Protein AF-A0A7S3HFR2-F1 (afdb_monomer)

Sequence (109 aa):
VRSSASTGNWSAWSNWLPYPVLLCGILVAVSNIPFMTKGLQEYDALFMVTLFEGCHIVVACVSGAWVLGEMGSMAPGRVVLYWLCILLIVAGLLVIQTAPSARKNSDRP

Solvent-accessible surface area (backbone atoms only — not comparable to full-atom values): 6641 Å² total; per-residue (Å²): 142,78,67,56,90,80,62,78,58,62,63,72,73,74,42,73,68,56,55,62,53,52,51,50,50,52,54,48,61,66,49,46,58,61,50,50,58,53,37,55,73,78,40,59,60,73,58,48,53,52,52,53,51,50,51,50,51,51,50,51,50,56,44,46,52,63,75,67,46,59,70,81,82,51,61,69,70,58,56,52,52,51,52,48,52,52,51,50,54,51,48,53,51,52,50,61,70,67,49,73,76,92,70,89,74,81,87,78,133

InterPro domains:
  IPR037185 Multidrug transporter EmrE superfamily [SSF103481] (13-101)

Mean predicted aligned error: 11.61 Å

Foldseek 3Di:
DPDCVVPVDPVVVVDPLVPVVVVVVVVCVVVVVVQLVVCVVPDPNVLSVLLVVLVVVLCVLVCCCPSVVVVVPDDVVVVVVSVVVSVVSVVVNVVSVPPPPPPPPPPDD

Secondary structure (DSSP, 8-state):
--SSTTT--GGGGGSSTHHHHHHHHHHHHHHHHHHHHHHHHHS-HHHHHHHHHHHHHHHHHHHHHHHS-GGGSS-HHHHHHHHHHHHHHHHHHHHHHHS----S-----

Organism: NCBI:txid89044

pLDDT: mean 73.61, std 12.21, range [46.03, 90.06]

Structure (mmCIF, N/CA/C/O ba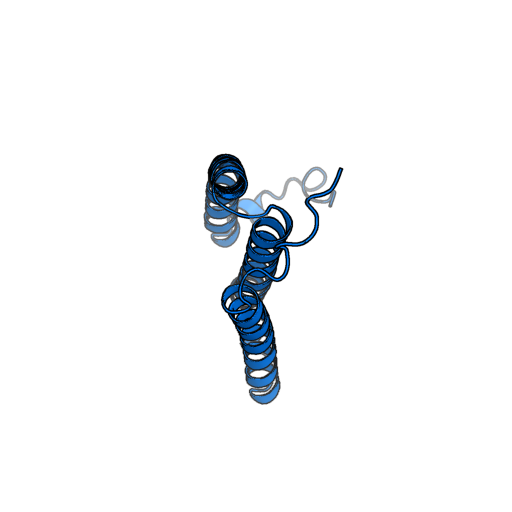ckbone):
data_AF-A0A7S3HFR2-F1
#
_entry.id   AF-A0A7S3HFR2-F1
#
loop_
_atom_site.group_PDB
_atom_site.id
_atom_site.type_symbol
_atom_site.label_atom_id
_atom_site.label_alt_id
_atom_site.label_comp_id
_atom_site.label_asym_id
_atom_site.label_entity_id
_atom_site.label_seq_id
_atom_site.pdbx_PDB_ins_code
_atom_site.Cartn_x
_atom_site.Cartn_y
_atom_site.Cartn_z
_atom_site.occupancy
_atom_site.B_iso_or_equiv
_atom_site.auth_seq_id
_atom_site.auth_comp_id
_atom_site.auth_asym_id
_atom_site.auth_atom_id
_atom_site.pdbx_PDB_model_num
ATOM 1 N N . VAL A 1 1 ? 21.102 4.640 -6.450 1.00 47.88 1 VAL A N 1
ATOM 2 C CA . VAL A 1 1 ? 20.246 5.850 -6.303 1.00 47.88 1 VAL A CA 1
ATOM 3 C C . VAL A 1 1 ? 20.987 7.196 -6.470 1.00 47.88 1 VAL A C 1
ATOM 5 O O . VAL A 1 1 ? 20.485 8.214 -6.021 1.00 47.88 1 VAL A O 1
ATOM 8 N N . ARG A 1 2 ? 22.146 7.262 -7.155 1.00 46.03 2 ARG A N 1
ATOM 9 C CA . ARG A 1 2 ? 22.914 8.515 -7.376 1.00 46.03 2 ARG A CA 1
ATOM 10 C C . ARG A 1 2 ? 23.451 8.677 -8.817 1.00 46.03 2 ARG A C 1
ATOM 12 O O . ARG A 1 2 ? 24.577 9.116 -8.995 1.00 46.03 2 ARG A O 1
ATOM 19 N N . SER A 1 3 ? 22.676 8.335 -9.852 1.00 51.97 3 SER A N 1
ATOM 20 C CA . SER A 1 3 ? 23.152 8.450 -11.256 1.00 51.97 3 SER A CA 1
ATOM 21 C C . SER A 1 3 ? 22.592 9.629 -12.062 1.00 51.97 3 SER A C 1
ATOM 23 O O . SER A 1 3 ? 23.122 9.917 -13.131 1.00 51.97 3 SER A O 1
ATOM 25 N N . SER A 1 4 ? 21.579 10.358 -11.579 1.00 49.97 4 SER A N 1
ATOM 26 C CA . SER A 1 4 ? 20.999 11.478 -12.350 1.00 49.97 4 SER A CA 1
ATOM 27 C C . SER A 1 4 ? 21.763 12.796 -12.180 1.00 49.97 4 SER A C 1
ATOM 29 O O . SER A 1 4 ? 21.886 13.552 -13.137 1.00 49.97 4 SER A O 1
ATOM 31 N N . ALA A 1 5 ? 22.345 13.047 -10.999 1.00 55.19 5 ALA A N 1
ATOM 32 C CA . ALA A 1 5 ? 23.070 14.293 -10.717 1.00 55.19 5 ALA A CA 1
ATOM 33 C C . ALA A 1 5 ? 24.434 14.386 -11.429 1.00 55.19 5 ALA A C 1
ATOM 35 O O . ALA A 1 5 ? 24.908 15.482 -11.695 1.00 55.19 5 ALA A O 1
ATOM 36 N N . SER A 1 6 ? 25.049 13.247 -11.769 1.00 52.84 6 SER A N 1
ATOM 37 C CA . SER A 1 6 ? 26.361 13.204 -12.432 1.00 52.84 6 SER A CA 1
ATOM 38 C C . SER A 1 6 ? 26.286 13.242 -13.964 1.00 52.84 6 SER A C 1
ATOM 40 O O . SER A 1 6 ? 27.304 13.504 -14.596 1.00 52.84 6 SER A O 1
ATOM 42 N N . THR A 1 7 ? 25.127 12.950 -14.566 1.00 55.78 7 THR A N 1
ATOM 43 C CA . THR A 1 7 ? 25.036 12.636 -16.010 1.00 55.78 7 THR A CA 1
ATOM 44 C C . THR A 1 7 ? 24.187 13.639 -16.802 1.00 55.78 7 THR A C 1
ATOM 46 O O . THR A 1 7 ? 24.089 13.521 -18.016 1.00 55.78 7 THR A O 1
ATOM 49 N N . GLY A 1 8 ? 23.533 14.613 -16.150 1.00 56.94 8 GLY A N 1
ATOM 50 C CA . GLY A 1 8 ? 22.719 15.640 -16.829 1.00 56.94 8 GLY A CA 1
ATOM 51 C C . GLY A 1 8 ? 21.507 15.105 -17.613 1.00 56.94 8 GLY A C 1
ATOM 52 O O . GLY A 1 8 ? 20.865 15.848 -18.349 1.00 56.94 8 GLY A O 1
ATOM 53 N N . ASN A 1 9 ? 21.180 13.818 -17.465 1.00 58.91 9 ASN A N 1
ATOM 54 C CA . ASN A 1 9 ? 20.127 13.150 -18.221 1.00 58.91 9 ASN A CA 1
ATOM 55 C C . ASN A 1 9 ? 18.767 13.312 -17.525 1.00 58.91 9 ASN A C 1
ATOM 57 O O . ASN A 1 9 ? 18.379 12.510 -16.676 1.00 58.91 9 ASN A O 1
ATOM 61 N N . TRP A 1 10 ? 18.014 14.334 -17.936 1.00 62.75 10 TRP A N 1
ATOM 62 C CA . TRP A 1 10 ? 16.615 14.563 -17.539 1.00 62.75 10 TRP A CA 1
ATOM 63 C C . TRP A 1 10 ? 15.612 13.644 -18.259 1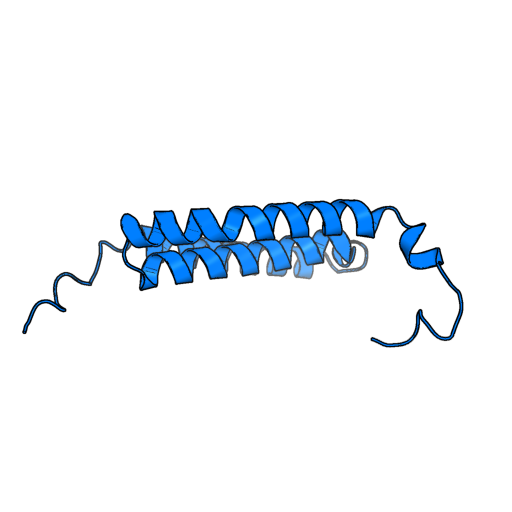.00 62.75 10 TRP A C 1
ATOM 65 O O . TRP A 1 10 ? 14.407 13.755 -18.050 1.00 62.75 10 TRP A O 1
ATOM 75 N N . SER A 1 11 ? 16.095 12.697 -19.071 1.00 62.88 11 SER A N 1
ATOM 76 C CA . SER A 1 11 ? 15.279 11.751 -19.849 1.00 62.88 11 SER A CA 1
ATOM 77 C C . SER A 1 11 ? 14.256 10.976 -18.998 1.00 62.88 11 SER A C 1
ATOM 79 O O . SER A 1 11 ? 13.142 10.721 -19.446 1.00 62.88 11 SER A O 1
ATOM 81 N N . ALA A 1 12 ? 14.558 10.696 -17.723 1.00 64.38 12 ALA A N 1
ATOM 82 C CA . ALA A 1 12 ? 13.616 10.048 -16.803 1.00 64.38 12 ALA A CA 1
ATOM 83 C C . ALA A 1 12 ? 12.314 10.849 -16.597 1.00 64.38 12 ALA A C 1
ATOM 85 O O . ALA A 1 12 ? 11.253 10.244 -16.494 1.00 64.38 12 ALA A O 1
ATOM 86 N N . TRP A 1 13 ? 12.378 12.185 -16.608 1.00 67.56 13 TRP A N 1
ATOM 87 C CA . TRP A 1 13 ? 11.206 13.064 -16.508 1.00 67.56 13 TRP A CA 1
ATOM 88 C C . TRP A 1 13 ? 10.460 13.217 -17.836 1.00 67.56 13 TRP A C 1
ATOM 90 O O . TRP A 1 13 ? 9.307 13.617 -17.835 1.00 67.56 13 TRP A O 1
ATOM 100 N N . SER A 1 14 ? 11.082 12.867 -18.964 1.00 70.38 14 SER A N 1
ATOM 101 C CA . SER A 1 14 ? 10.415 12.878 -20.273 1.00 70.38 14 SER A CA 1
ATOM 102 C C . SER A 1 14 ? 9.527 11.650 -20.505 1.00 70.38 14 SER A C 1
ATOM 104 O O . SER A 1 14 ? 8.826 11.583 -21.513 1.00 70.38 14 SER A O 1
ATOM 106 N N . ASN A 1 15 ? 9.565 10.665 -19.605 1.00 72.19 15 ASN A N 1
ATOM 107 C CA . ASN A 1 15 ? 8.696 9.498 -19.659 1.00 72.19 15 ASN A CA 1
ATOM 108 C C . ASN A 1 15 ? 7.345 9.823 -19.009 1.00 72.19 15 ASN A C 1
ATOM 110 O O . ASN A 1 15 ? 7.283 10.538 -18.014 1.00 72.19 15 ASN A O 1
ATOM 114 N N . TRP A 1 16 ? 6.257 9.264 -19.539 1.00 78.62 16 TRP A N 1
ATOM 115 C CA . TRP A 1 16 ? 4.907 9.479 -19.002 1.00 78.62 16 TRP A CA 1
ATOM 116 C C . TRP A 1 16 ? 4.691 8.820 -17.628 1.00 78.62 16 TRP A C 1
ATOM 118 O O . TRP A 1 16 ? 3.995 9.375 -16.787 1.00 78.62 16 TRP A O 1
ATOM 128 N N . LEU A 1 17 ? 5.312 7.663 -17.375 1.00 77.50 17 LEU A N 1
ATOM 129 C CA . LEU A 1 17 ? 5.155 6.852 -16.156 1.00 77.50 17 LEU A CA 1
ATOM 130 C C . LEU A 1 17 ? 5.382 7.555 -14.796 1.00 77.50 17 LEU A C 1
ATOM 132 O O . LEU A 1 17 ? 4.602 7.292 -13.880 1.00 77.50 17 LEU A O 1
ATOM 136 N N . PRO A 1 18 ? 6.402 8.412 -14.593 1.00 80.56 18 PRO A N 1
ATOM 137 C CA . PRO A 1 18 ? 6.624 9.069 -13.303 1.00 80.56 18 PRO A CA 1
ATOM 138 C C . PRO A 1 18 ? 5.497 10.016 -12.882 1.00 80.56 18 PRO A C 1
ATOM 140 O O . PRO A 1 18 ? 5.244 10.135 -11.688 1.00 80.56 18 PRO A O 1
ATOM 143 N N . TYR A 1 19 ? 4.796 10.666 -13.815 1.00 82.56 19 TYR A N 1
ATOM 144 C CA . TYR A 1 19 ? 3.740 11.633 -13.491 1.00 82.56 19 TYR A CA 1
ATOM 145 C C . TYR A 1 19 ? 2.549 11.026 -12.718 1.00 82.56 19 TYR A C 1
ATOM 147 O O . TYR A 1 19 ? 2.225 11.546 -11.649 1.00 82.56 19 TYR A O 1
ATOM 155 N N . PRO A 1 20 ? 1.909 9.925 -13.169 1.00 84.50 20 PRO A N 1
ATOM 156 C CA . PRO A 1 20 ? 0.822 9.290 -12.426 1.00 84.50 20 PRO A CA 1
ATOM 157 C C . PRO A 1 20 ? 1.292 8.642 -11.119 1.00 84.50 20 PRO A C 1
ATOM 159 O O . PRO A 1 20 ? 0.552 8.676 -10.136 1.00 84.50 20 PRO A O 1
ATOM 162 N N . VAL A 1 21 ? 2.518 8.105 -11.064 1.00 83.81 21 VAL A N 1
ATOM 163 C CA . VAL A 1 21 ? 3.095 7.556 -9.822 1.00 83.81 21 VAL A CA 1
ATOM 164 C C . VAL A 1 21 ? 3.300 8.663 -8.788 1.00 83.81 21 VAL A C 1
ATOM 166 O O . VAL A 1 21 ? 2.953 8.493 -7.622 1.00 83.81 21 VAL A O 1
ATOM 169 N N . LEU A 1 22 ? 3.812 9.818 -9.218 1.00 85.31 22 LEU A N 1
ATOM 170 C CA . LEU A 1 22 ? 4.037 10.975 -8.358 1.00 85.31 22 LEU A CA 1
ATOM 171 C C . LEU A 1 22 ? 2.712 11.575 -7.872 1.00 85.31 22 LEU A C 1
ATOM 173 O O . LEU A 1 22 ? 2.576 11.868 -6.685 1.00 85.31 22 LEU A O 1
ATOM 177 N N . LEU A 1 23 ? 1.708 11.670 -8.750 1.00 88.25 23 LEU A N 1
ATOM 178 C CA . LEU A 1 23 ? 0.359 12.094 -8.376 1.00 88.25 23 LEU A CA 1
ATOM 179 C C . LEU A 1 23 ? -0.272 11.141 -7.348 1.00 88.25 23 LEU A C 1
ATOM 181 O O . LEU A 1 23 ? -0.759 11.599 -6.316 1.00 88.25 23 LEU A O 1
ATOM 185 N N . CYS A 1 24 ? -0.219 9.825 -7.583 1.00 84.06 24 CYS A N 1
ATOM 186 C CA . CYS A 1 24 ? -0.727 8.833 -6.631 1.00 84.06 24 CYS A CA 1
ATOM 187 C C . CYS A 1 24 ? 0.016 8.899 -5.294 1.00 84.06 24 CYS A C 1
ATOM 189 O O . CYS A 1 24 ? -0.622 8.870 -4.248 1.00 84.06 24 CYS A O 1
ATOM 191 N N . GLY A 1 25 ? 1.343 9.044 -5.313 1.00 85.88 25 GLY A N 1
ATOM 192 C CA . GLY A 1 25 ? 2.146 9.170 -4.098 1.00 85.88 25 GLY A CA 1
ATOM 193 C C . GLY A 1 25 ? 1.736 10.373 -3.247 1.00 85.88 25 GLY A C 1
ATOM 194 O O . GLY A 1 25 ? 1.558 10.232 -2.040 1.00 85.88 25 GLY A O 1
ATOM 195 N N . ILE A 1 26 ? 1.511 11.534 -3.872 1.00 89.56 26 ILE A N 1
ATOM 196 C CA . ILE A 1 26 ? 1.043 12.739 -3.171 1.00 89.56 26 ILE A CA 1
ATOM 197 C C . ILE A 1 26 ? -0.358 12.518 -2.592 1.00 89.56 26 ILE A C 1
ATOM 199 O O . ILE A 1 26 ? -0.584 12.791 -1.414 1.00 89.56 26 ILE A O 1
ATOM 203 N N . LEU A 1 27 ? -1.291 11.993 -3.389 1.00 87.56 27 LEU A N 1
ATOM 204 C CA . LEU A 1 27 ? -2.666 11.752 -2.945 1.00 87.56 27 LEU A CA 1
ATOM 205 C C . LEU A 1 27 ? -2.727 10.762 -1.777 1.00 87.56 27 LEU A C 1
ATOM 207 O O . LEU A 1 27 ? -3.437 11.008 -0.802 1.00 87.56 27 LEU A O 1
ATOM 211 N N . VAL A 1 28 ? -1.958 9.674 -1.846 1.00 85.12 28 VAL A N 1
ATOM 212 C CA . VAL A 1 28 ? -1.878 8.666 -0.783 1.00 85.12 28 VAL A CA 1
ATOM 213 C C . VAL A 1 28 ? -1.236 9.253 0.471 1.00 85.12 28 VAL A C 1
ATOM 215 O O . VAL A 1 28 ? -1.768 9.061 1.561 1.00 85.12 28 VAL A O 1
ATOM 218 N N . ALA A 1 29 ? -0.149 10.019 0.342 1.00 87.19 29 ALA A N 1
ATOM 219 C CA . ALA A 1 29 ? 0.517 10.645 1.483 1.00 87.19 29 ALA A CA 1
ATOM 220 C C . ALA A 1 29 ? -0.407 11.618 2.233 1.00 87.19 29 ALA A C 1
ATOM 222 O O . ALA A 1 29 ? -0.474 11.583 3.461 1.00 87.19 29 ALA A O 1
ATOM 223 N N . VAL A 1 30 ? -1.156 12.447 1.499 1.00 90.06 30 VAL A N 1
ATOM 224 C CA . VAL A 1 30 ? -2.106 13.402 2.089 1.00 90.06 30 VAL A CA 1
ATOM 225 C C . VAL A 1 30 ? -3.310 12.685 2.702 1.00 90.06 30 VAL A C 1
ATOM 227 O O . VAL A 1 30 ? -3.772 13.074 3.771 1.00 90.06 30 VAL A O 1
ATOM 230 N N . SER A 1 31 ? -3.807 11.625 2.060 1.00 85.69 31 SER A N 1
ATOM 231 C CA . SER A 1 31 ? -5.011 10.913 2.511 1.00 85.69 31 SER A CA 1
ATOM 232 C C . SER A 1 31 ? -4.750 9.958 3.680 1.00 85.69 31 SER A C 1
ATOM 234 O O . SER A 1 31 ? -5.644 9.749 4.496 1.00 85.69 31 SER A O 1
ATOM 236 N N . ASN A 1 32 ? -3.541 9.398 3.802 1.00 81.69 32 ASN A N 1
ATOM 237 C CA . ASN A 1 32 ? -3.203 8.414 4.837 1.00 81.69 32 ASN A CA 1
ATOM 238 C C . ASN A 1 32 ? -3.347 8.986 6.259 1.00 81.69 32 ASN A C 1
ATOM 240 O O . ASN A 1 32 ? -3.940 8.359 7.133 1.00 81.69 32 ASN A O 1
ATOM 244 N N . ILE A 1 33 ? -2.874 10.215 6.480 1.00 84.81 33 ILE A N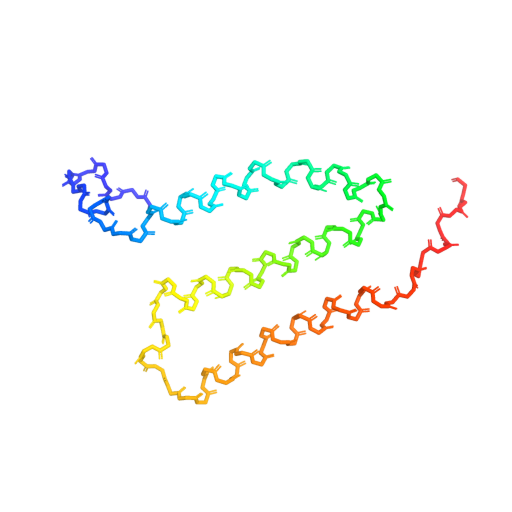 1
ATOM 245 C CA . ILE A 1 33 ? -2.866 10.851 7.804 1.00 84.81 33 ILE A CA 1
ATOM 246 C C . ILE A 1 33 ? -4.287 10.973 8.395 1.00 84.81 33 ILE A C 1
ATOM 248 O O . ILE A 1 33 ? -4.526 10.404 9.463 1.00 84.81 33 ILE A O 1
ATOM 252 N N . PRO A 1 34 ? -5.262 11.640 7.739 1.00 85.00 34 PRO A N 1
ATOM 253 C CA . PRO A 1 34 ? -6.614 11.745 8.282 1.00 85.00 34 PRO A CA 1
ATOM 254 C C . PRO A 1 34 ? -7.334 10.393 8.322 1.00 85.00 34 PRO A C 1
ATOM 256 O O . PRO A 1 34 ? -8.115 10.162 9.244 1.00 85.00 34 PRO A O 1
ATOM 259 N N . PHE A 1 35 ? -7.071 9.494 7.367 1.00 82.56 35 PHE A N 1
ATOM 260 C CA . PHE A 1 35 ? -7.708 8.177 7.324 1.00 82.56 35 PHE A CA 1
ATOM 261 C C . PHE A 1 35 ? -7.309 7.321 8.527 1.00 82.56 35 PHE A C 1
ATOM 263 O O . PHE A 1 35 ? -8.174 6.761 9.194 1.00 82.56 35 PHE A O 1
ATOM 270 N N . MET A 1 36 ? -6.020 7.291 8.868 1.00 79.38 36 MET A N 1
ATOM 271 C CA . MET A 1 36 ? -5.535 6.567 10.038 1.00 79.38 36 MET A CA 1
ATOM 272 C C . MET A 1 36 ? -6.001 7.224 11.341 1.00 79.38 36 MET A C 1
ATOM 274 O O . MET A 1 36 ? -6.432 6.522 12.249 1.00 79.38 36 MET A O 1
ATOM 278 N N . THR A 1 37 ? -6.012 8.559 11.434 1.00 81.81 37 THR A N 1
ATOM 279 C CA . THR A 1 37 ? -6.535 9.246 12.629 1.00 81.81 37 THR A CA 1
ATOM 280 C C . THR A 1 37 ? -8.018 8.953 12.862 1.00 81.81 37 THR A C 1
ATOM 282 O O . THR A 1 37 ? -8.403 8.683 13.994 1.00 81.81 37 THR A O 1
ATOM 285 N N . LYS A 1 38 ? -8.853 8.964 11.815 1.00 81.31 38 LYS A N 1
ATOM 286 C CA . LYS A 1 38 ? -10.278 8.614 11.934 1.00 81.31 38 LYS A CA 1
ATOM 287 C C . LYS A 1 38 ? -10.490 7.118 12.164 1.00 81.31 38 LYS A C 1
ATOM 289 O O . LYS A 1 38 ? -11.336 6.744 12.965 1.00 81.31 38 LYS A O 1
ATOM 294 N N . GLY A 1 39 ? -9.693 6.264 11.523 1.00 74.50 39 GLY A N 1
ATOM 295 C CA . GLY A 1 39 ? -9.753 4.816 11.710 1.00 74.50 39 GLY A CA 1
ATOM 296 C C . GLY A 1 39 ? -9.439 4.395 13.146 1.00 74.50 39 GLY A C 1
ATOM 297 O O . GLY A 1 39 ? -10.151 3.563 13.695 1.00 74.50 39 GLY A O 1
ATOM 298 N N . LEU A 1 40 ? -8.433 5.011 13.772 1.00 76.12 40 LEU A N 1
ATOM 299 C CA . LEU A 1 40 ? -8.060 4.756 15.169 1.00 76.12 40 LEU A CA 1
ATOM 300 C C . LEU A 1 40 ? -9.074 5.300 16.189 1.00 76.12 40 LEU A C 1
ATOM 302 O O . LEU A 1 40 ? -9.046 4.886 17.344 1.00 76.12 40 LEU A O 1
ATOM 306 N N . GLN A 1 41 ? -9.938 6.238 15.790 1.00 77.50 41 GLN A N 1
ATOM 307 C CA . GLN A 1 41 ? -11.013 6.753 16.645 1.00 77.50 41 GLN A CA 1
ATOM 308 C C . GLN A 1 41 ? -12.233 5.825 16.669 1.00 77.50 41 GLN A C 1
ATOM 310 O O . GLN A 1 41 ? -12.920 5.764 17.684 1.00 77.50 41 GLN A O 1
ATOM 315 N N . GLU A 1 42 ? -12.490 5.110 15.572 1.00 75.38 42 GLU A N 1
ATOM 316 C CA . GLU A 1 42 ? -13.710 4.313 15.380 1.00 75.38 42 GLU A CA 1
ATOM 317 C C . GLU A 1 42 ? -13.469 2.796 15.530 1.00 75.38 42 GLU A C 1
ATOM 319 O O . GLU A 1 42 ? -14.387 2.050 15.863 1.00 75.38 42 GLU A O 1
ATOM 324 N N . TYR A 1 43 ? -12.238 2.322 15.297 1.00 72.56 43 TYR A N 1
ATOM 325 C CA . TYR A 1 43 ? -11.880 0.901 15.289 1.00 72.56 43 TYR A CA 1
ATOM 326 C C . TYR A 1 43 ? -10.599 0.606 16.076 1.00 72.56 43 TYR A C 1
ATOM 328 O O . TYR A 1 43 ? -9.747 1.465 16.294 1.00 72.56 43 TYR A O 1
ATOM 336 N N . ASP A 1 44 ? -10.446 -0.663 16.456 1.00 74.75 44 ASP A N 1
ATOM 337 C CA . ASP A 1 44 ? -9.287 -1.161 17.191 1.00 74.75 44 ASP A CA 1
ATOM 338 C C . ASP A 1 44 ? -7.990 -0.963 16.380 1.00 74.75 44 ASP A C 1
ATOM 340 O O . ASP A 1 44 ? -7.925 -1.273 15.184 1.00 74.75 44 ASP A O 1
ATOM 344 N N . ALA A 1 45 ? -6.935 -0.461 17.025 1.00 75.00 45 ALA A N 1
ATOM 345 C CA . ALA A 1 45 ? -5.718 -0.034 16.328 1.00 75.00 45 ALA A CA 1
ATOM 346 C C . ALA A 1 45 ? -5.048 -1.174 15.549 1.00 75.00 45 ALA A C 1
ATOM 348 O O . ALA A 1 45 ? -4.564 -0.986 14.433 1.00 75.00 45 ALA A O 1
ATOM 349 N N . LEU A 1 46 ? -5.080 -2.381 16.119 1.00 76.44 46 LEU A N 1
ATOM 350 C CA . LEU A 1 46 ? -4.535 -3.590 15.502 1.00 76.44 46 LEU A CA 1
ATOM 351 C C . LEU A 1 46 ? -5.282 -3.972 14.221 1.00 76.44 46 LEU A C 1
ATOM 353 O O . LEU A 1 46 ? -4.673 -4.469 13.276 1.00 76.44 46 LEU A O 1
ATOM 357 N N . PHE A 1 47 ? -6.586 -3.709 14.164 1.00 76.00 47 PHE A N 1
ATOM 358 C CA . PHE A 1 47 ? -7.397 -3.974 12.986 1.00 76.00 47 PHE A CA 1
ATOM 359 C C . PHE A 1 47 ? -7.114 -2.957 11.877 1.00 76.00 47 PHE A C 1
ATOM 361 O O . PHE A 1 47 ? -6.831 -3.344 10.743 1.00 76.00 47 PHE A O 1
ATOM 368 N N . MET A 1 48 ? -7.110 -1.663 12.211 1.00 79.38 48 MET A N 1
ATOM 369 C CA . MET A 1 48 ? -6.879 -0.603 11.226 1.00 79.38 48 MET A CA 1
ATOM 370 C C . MET A 1 48 ? -5.475 -0.633 10.620 1.00 79.38 48 MET A C 1
ATOM 372 O O . MET A 1 48 ? -5.342 -0.490 9.406 1.00 79.38 48 MET A O 1
ATOM 376 N N . VAL A 1 49 ? -4.434 -0.877 11.423 1.00 81.50 49 VAL A N 1
ATOM 377 C CA . VAL A 1 49 ? -3.054 -0.975 10.914 1.00 81.50 49 VAL A CA 1
ATOM 378 C C . VAL A 1 49 ? -2.893 -2.181 9.986 1.00 81.50 49 VAL A C 1
ATOM 380 O O . VAL A 1 49 ? -2.286 -2.059 8.924 1.00 81.50 49 VAL A O 1
ATOM 383 N N . THR A 1 50 ? -3.481 -3.328 10.339 1.00 82.88 50 THR A N 1
ATOM 384 C CA . THR A 1 50 ? -3.416 -4.542 9.507 1.00 82.88 50 THR A CA 1
ATOM 385 C C . THR A 1 50 ? -4.150 -4.353 8.182 1.00 82.88 50 THR A C 1
ATOM 387 O O . THR A 1 50 ? -3.649 -4.760 7.135 1.00 82.88 50 THR A O 1
ATOM 390 N N . LEU A 1 51 ? -5.314 -3.697 8.206 1.00 81.88 51 LEU A N 1
ATOM 391 C CA . LEU A 1 51 ? -6.057 -3.364 6.995 1.00 81.88 51 LEU A CA 1
ATOM 392 C C . LEU A 1 51 ? -5.259 -2.411 6.099 1.00 81.88 51 LEU A C 1
ATOM 394 O O . LEU A 1 51 ? -5.149 -2.634 4.895 1.00 81.88 51 LEU A O 1
ATOM 398 N N . PHE A 1 52 ? -4.698 -1.359 6.696 1.00 82.88 52 PHE A N 1
ATOM 399 C CA . PHE A 1 52 ? -3.930 -0.354 5.977 1.00 82.88 52 PHE A CA 1
ATOM 400 C C . PHE A 1 52 ? -2.716 -0.973 5.277 1.00 82.88 52 PHE A C 1
ATOM 402 O O . PHE A 1 52 ? -2.528 -0.768 4.077 1.00 82.88 52 PHE A O 1
ATOM 409 N N . GLU A 1 53 ? -1.944 -1.791 5.991 1.00 83.19 53 GLU A N 1
ATOM 410 C CA . GLU A 1 53 ? -0.760 -2.423 5.414 1.00 83.19 53 GLU A CA 1
ATOM 411 C C . GLU A 1 53 ? -1.124 -3.530 4.408 1.00 83.19 53 GLU A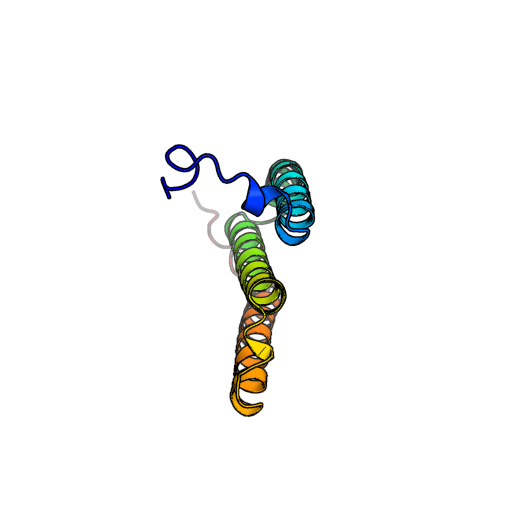 C 1
ATOM 413 O O . GLU A 1 53 ? -0.516 -3.657 3.348 1.00 83.19 53 GLU A O 1
ATOM 418 N N . GLY A 1 54 ? -2.203 -4.278 4.651 1.00 82.62 54 GLY A N 1
ATOM 419 C CA . GLY A 1 54 ? -2.721 -5.240 3.681 1.00 82.62 54 GLY A CA 1
ATOM 420 C C . GLY A 1 54 ? -3.110 -4.602 2.344 1.00 82.62 54 GLY A C 1
ATOM 421 O O . GLY A 1 54 ? -2.727 -5.091 1.279 1.00 82.62 54 GLY A O 1
ATOM 422 N N . CYS A 1 55 ? -3.828 -3.478 2.386 1.00 83.94 55 CYS A N 1
ATOM 423 C CA . CYS A 1 55 ? -4.180 -2.710 1.194 1.00 83.94 55 CYS A CA 1
ATOM 424 C C . CYS A 1 55 ? -2.937 -2.182 0.470 1.00 83.94 55 CYS A C 1
ATOM 426 O O . CYS A 1 55 ? -2.869 -2.238 -0.757 1.00 83.94 55 CYS A O 1
ATOM 428 N N . HIS A 1 56 ? -1.942 -1.700 1.212 1.00 84.94 56 HIS A N 1
ATOM 429 C CA . HIS A 1 56 ? -0.709 -1.178 0.639 1.00 84.94 56 HIS A CA 1
ATOM 430 C C . HIS A 1 56 ? 0.106 -2.271 -0.076 1.00 84.94 56 HIS A C 1
ATOM 432 O O . HIS A 1 56 ? 0.579 -2.039 -1.189 1.00 84.94 56 HIS A O 1
ATOM 438 N N . ILE A 1 57 ? 0.159 -3.494 0.468 1.00 86.00 57 ILE A N 1
ATOM 439 C CA . ILE A 1 57 ? 0.749 -4.662 -0.208 1.00 86.00 57 ILE A CA 1
ATOM 440 C C . ILE A 1 57 ? 0.009 -4.975 -1.514 1.00 86.00 57 ILE A C 1
ATOM 442 O O . ILE A 1 57 ? 0.644 -5.125 -2.558 1.00 86.00 57 ILE A O 1
ATOM 446 N N . VAL A 1 58 ? -1.327 -5.035 -1.489 1.00 84.69 58 VAL A N 1
ATOM 447 C CA . VAL A 1 58 ? -2.130 -5.315 -2.694 1.00 84.69 58 VAL A CA 1
ATOM 448 C C . VAL A 1 58 ? -1.896 -4.247 -3.765 1.00 84.69 58 VAL A C 1
ATOM 450 O O . VAL A 1 58 ? -1.666 -4.584 -4.926 1.00 84.69 58 VAL A O 1
ATOM 453 N N . VAL A 1 59 ? -1.889 -2.967 -3.384 1.00 84.06 59 VAL A N 1
ATOM 454 C CA . VAL A 1 59 ? -1.619 -1.850 -4.300 1.00 84.06 59 VAL A CA 1
ATOM 455 C C . VAL A 1 59 ? -0.194 -1.914 -4.844 1.00 84.06 59 VAL A C 1
ATOM 457 O O . VAL A 1 59 ? -0.006 -1.709 -6.039 1.00 84.06 59 VAL A O 1
ATOM 460 N N . ALA A 1 60 ? 0.805 -2.238 -4.021 1.00 84.00 60 ALA A N 1
ATOM 461 C CA . ALA A 1 60 ? 2.187 -2.395 -4.465 1.00 84.00 60 ALA A CA 1
ATOM 462 C C . ALA A 1 60 ? 2.335 -3.546 -5.470 1.00 84.00 60 ALA A C 1
ATOM 464 O O . ALA A 1 60 ? 3.010 -3.388 -6.487 1.00 84.00 60 ALA A O 1
ATOM 465 N N . CYS A 1 61 ? 1.662 -4.676 -5.232 1.00 81.62 61 CYS A N 1
ATOM 466 C CA . CYS A 1 61 ? 1.621 -5.789 -6.172 1.00 81.62 61 CYS A CA 1
ATOM 467 C C . CYS A 1 61 ? 0.967 -5.364 -7.497 1.00 81.62 61 CYS A C 1
ATOM 469 O O . CYS A 1 61 ? 1.606 -5.415 -8.546 1.00 81.62 61 CYS A O 1
ATOM 471 N N . VAL A 1 62 ? -0.267 -4.857 -7.462 1.00 80.75 62 VAL A N 1
ATOM 472 C CA . VAL A 1 62 ? -0.992 -4.434 -8.675 1.00 80.75 62 VAL A CA 1
ATOM 473 C C . VAL A 1 62 ? -0.230 -3.344 -9.439 1.00 80.75 62 VAL A C 1
ATOM 475 O O . VAL A 1 62 ? -0.114 -3.410 -10.663 1.00 80.75 62 VAL A O 1
ATOM 478 N N . SER A 1 63 ? 0.345 -2.377 -8.723 1.00 81.69 63 SER A N 1
ATOM 479 C CA . SER A 1 63 ? 1.190 -1.329 -9.295 1.00 81.69 63 SER A CA 1
ATOM 480 C C . SER A 1 63 ? 2.433 -1.921 -9.953 1.00 81.69 63 SER A C 1
ATOM 482 O O . SER A 1 63 ? 2.715 -1.593 -11.097 1.00 81.69 63 SER A O 1
ATOM 484 N N . GLY A 1 64 ? 3.130 -2.858 -9.304 1.00 75.50 64 GLY A N 1
ATOM 485 C CA . GLY A 1 64 ? 4.276 -3.559 -9.886 1.00 75.50 64 GLY A CA 1
ATOM 486 C C . GLY A 1 64 ? 3.918 -4.342 -11.152 1.00 75.50 64 GLY A C 1
ATOM 487 O O . GLY A 1 64 ? 4.641 -4.266 -12.141 1.00 75.50 64 GLY A O 1
ATOM 488 N N . ALA A 1 65 ? 2.771 -5.023 -11.170 1.00 73.38 65 ALA A N 1
ATOM 489 C CA . ALA A 1 65 ? 2.298 -5.738 -12.355 1.00 73.38 65 ALA A CA 1
ATOM 490 C C . ALA A 1 65 ? 2.044 -4.801 -13.549 1.00 73.38 65 ALA A C 1
ATOM 492 O O . ALA A 1 65 ? 2.366 -5.149 -14.685 1.00 73.38 65 ALA A O 1
ATOM 493 N N . TRP A 1 66 ? 1.500 -3.607 -13.297 1.00 71.12 66 TRP A N 1
ATOM 494 C CA . TRP A 1 66 ? 1.179 -2.636 -14.344 1.00 71.12 66 TRP A CA 1
ATOM 495 C C . TRP A 1 66 ? 2.400 -1.807 -14.770 1.00 71.12 66 TRP A C 1
ATOM 497 O O . TRP A 1 66 ? 2.686 -1.679 -15.958 1.00 71.12 66 TRP A O 1
ATOM 507 N N . VAL A 1 67 ? 3.139 -1.253 -13.808 1.00 69.88 67 VAL A N 1
ATOM 508 C CA . VAL A 1 67 ? 4.258 -0.320 -14.021 1.00 69.88 67 VAL A CA 1
ATOM 509 C C . VAL A 1 67 ? 5.472 -1.014 -14.621 1.00 69.88 67 VAL A C 1
ATOM 511 O O . VAL A 1 67 ? 6.121 -0.448 -15.498 1.00 69.88 67 VAL A O 1
ATOM 514 N N . LEU A 1 68 ? 5.792 -2.226 -14.161 1.00 66.38 68 LEU A N 1
ATOM 515 C CA . LEU A 1 68 ? 6.972 -2.951 -14.630 1.00 66.38 68 LEU A CA 1
ATOM 516 C C . LEU A 1 68 ? 6.711 -3.733 -15.926 1.00 66.38 68 LEU A C 1
ATOM 518 O O . LEU A 1 68 ? 7.660 -4.186 -16.556 1.00 66.38 68 LEU A O 1
ATOM 522 N N . GLY A 1 69 ? 5.446 -3.894 -16.338 1.00 62.75 69 GLY A N 1
ATOM 523 C CA . GLY A 1 69 ? 5.086 -4.592 -17.578 1.00 62.75 69 GLY A CA 1
ATOM 524 C C . GLY A 1 69 ? 5.509 -6.068 -17.620 1.00 62.75 69 GLY A C 1
ATOM 525 O O . GLY A 1 69 ? 5.479 -6.684 -18.685 1.00 62.75 69 GLY A O 1
ATOM 526 N N . GLU A 1 70 ? 5.875 -6.651 -16.473 1.00 59.84 70 GLU A N 1
ATOM 527 C CA . GLU A 1 70 ? 6.397 -8.021 -16.334 1.00 59.84 70 GLU A CA 1
ATOM 528 C C . GLU A 1 70 ? 5.439 -9.086 -16.901 1.00 59.84 70 GLU A C 1
ATOM 530 O O . GLU A 1 70 ? 5.862 -10.178 -17.268 1.00 59.84 70 GLU A O 1
ATOM 535 N N . MET A 1 71 ? 4.145 -8.777 -17.043 1.00 53.94 71 MET A N 1
ATOM 536 C CA . MET A 1 71 ? 3.155 -9.700 -17.607 1.00 53.94 71 MET A CA 1
ATOM 537 C C . MET A 1 71 ? 3.254 -9.889 -19.129 1.00 53.94 71 MET A C 1
ATOM 539 O O . MET A 1 71 ? 2.692 -10.850 -19.645 1.00 53.94 71 MET A O 1
ATOM 543 N N . GLY A 1 72 ? 3.972 -9.025 -19.855 1.00 56.38 72 GLY A N 1
ATOM 544 C CA . GLY A 1 72 ? 4.116 -9.143 -21.311 1.00 56.38 72 GLY A CA 1
ATOM 545 C C . GLY A 1 72 ? 5.058 -10.264 -21.771 1.00 56.38 72 GLY A C 1
ATOM 546 O O . GLY A 1 72 ? 4.944 -10.723 -22.905 1.00 56.38 72 GLY A O 1
ATOM 547 N N . SER A 1 73 ? 5.979 -10.719 -20.910 1.00 59.94 73 SER A N 1
ATOM 548 C CA . SER A 1 73 ? 7.011 -11.716 -21.252 1.00 59.94 73 SER A CA 1
ATOM 549 C C . SER A 1 73 ? 6.885 -13.042 -20.490 1.00 59.94 73 SER A C 1
ATOM 551 O O . SER A 1 73 ? 7.666 -13.965 -20.727 1.00 59.94 73 SER A O 1
ATOM 553 N N . MET A 1 74 ? 5.915 -13.166 -19.575 1.00 60.41 74 MET A N 1
ATOM 554 C CA . MET A 1 74 ? 5.791 -14.331 -18.697 1.00 60.41 74 MET A CA 1
ATOM 555 C C . MET A 1 74 ? 4.740 -15.342 -19.156 1.00 60.41 74 MET A C 1
ATOM 557 O O . MET A 1 74 ? 3.675 -15.002 -19.665 1.00 60.41 74 MET A O 1
ATOM 561 N N . ALA A 1 75 ? 5.036 -16.621 -18.908 1.00 75.62 75 ALA A N 1
ATOM 562 C CA . ALA A 1 75 ? 4.122 -17.723 -19.177 1.00 75.62 75 ALA A CA 1
ATOM 563 C C . ALA A 1 75 ? 2.776 -17.521 -18.447 1.00 75.62 75 ALA A C 1
ATOM 565 O O . ALA A 1 75 ? 2.775 -17.165 -17.262 1.00 75.62 75 ALA A O 1
ATOM 566 N N . PRO A 1 76 ? 1.635 -17.829 -19.092 1.00 72.75 76 PRO A N 1
ATOM 567 C CA . PRO A 1 76 ? 0.301 -17.557 -18.548 1.00 72.75 76 PRO A CA 1
ATOM 568 C C . PRO A 1 76 ? 0.052 -18.220 -17.183 1.00 72.75 76 PRO A C 1
ATOM 570 O O . PRO A 1 76 ? -0.652 -17.663 -16.346 1.00 72.75 76 PRO A O 1
ATOM 573 N N . GLY A 1 77 ? 0.700 -19.355 -16.892 1.00 74.62 77 GLY A N 1
ATOM 574 C CA . GLY A 1 77 ? 0.619 -20.001 -15.576 1.00 74.62 77 GLY A CA 1
ATOM 575 C C . GLY A 1 77 ? 1.182 -19.157 -14.423 1.00 74.62 77 GLY A C 1
ATOM 576 O O . GLY A 1 77 ? 0.649 -19.199 -13.317 1.00 74.62 77 GLY A O 1
ATOM 577 N N . ARG A 1 78 ? 2.217 -18.340 -14.669 1.00 74.62 78 ARG A N 1
ATOM 578 C CA . ARG A 1 78 ? 2.787 -17.439 -13.650 1.00 74.62 78 ARG A CA 1
ATOM 579 C C . ARG A 1 78 ? 1.868 -16.258 -13.363 1.00 74.62 78 ARG A C 1
ATOM 581 O O . ARG A 1 78 ? 1.742 -15.861 -12.210 1.00 74.62 78 ARG A O 1
ATOM 588 N N . VAL A 1 79 ? 1.183 -15.757 -14.391 1.00 77.31 79 VAL A N 1
ATOM 589 C CA . VAL A 1 79 ? 0.180 -14.692 -14.256 1.00 77.31 79 VAL A CA 1
ATOM 590 C C . VAL A 1 79 ? -0.986 -15.168 -13.388 1.00 77.31 79 VAL A C 1
ATOM 592 O O . VAL A 1 79 ? -1.392 -14.464 -12.468 1.00 77.31 79 VAL A O 1
ATOM 595 N N . VAL A 1 80 ? -1.477 -16.392 -13.608 1.00 79.94 80 VAL A N 1
ATOM 596 C CA . VAL A 1 80 ? -2.555 -16.973 -12.790 1.00 79.94 80 VAL A CA 1
ATOM 597 C C . VAL A 1 80 ? -2.123 -17.159 -11.333 1.00 79.94 80 VAL A C 1
ATOM 599 O O . VAL A 1 80 ? -2.859 -16.768 -10.430 1.00 79.94 80 VAL A O 1
ATOM 602 N N . LEU A 1 81 ? -0.925 -17.701 -11.085 1.00 81.50 81 LEU A N 1
ATOM 603 C CA . LEU A 1 81 ? -0.409 -17.897 -9.724 1.00 81.50 81 LEU A CA 1
ATOM 604 C C . LEU A 1 81 ? -0.230 -16.564 -8.978 1.00 81.50 81 LEU A C 1
ATOM 606 O O . LEU A 1 81 ? -0.500 -16.470 -7.783 1.00 81.50 81 LEU A O 1
ATOM 610 N N . TYR A 1 8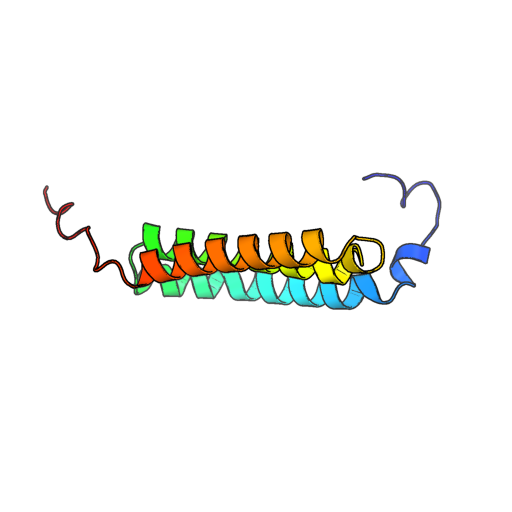2 ? 0.190 -15.524 -9.698 1.00 78.69 82 TYR A N 1
ATOM 611 C CA . TYR A 1 82 ? 0.343 -14.175 -9.169 1.00 78.69 82 TYR A CA 1
ATOM 612 C C . TYR A 1 82 ? -0.996 -13.579 -8.716 1.00 78.69 82 TYR A C 1
ATOM 614 O O . TYR A 1 82 ? -1.120 -13.116 -7.582 1.00 78.69 82 TYR A O 1
ATOM 622 N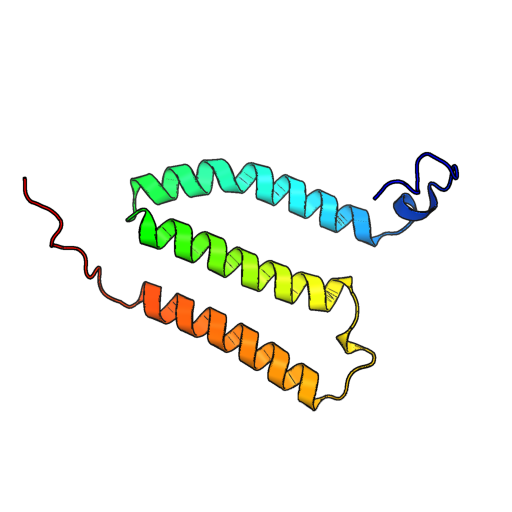 N . TRP A 1 83 ? -2.024 -13.667 -9.564 1.00 81.69 83 TRP A N 1
ATOM 623 C CA . TRP A 1 83 ? -3.378 -13.245 -9.203 1.00 81.69 83 TRP A CA 1
ATOM 624 C C . TRP A 1 83 ? -3.958 -14.072 -8.054 1.00 81.69 83 TRP A C 1
ATOM 626 O O . TRP A 1 83 ? -4.627 -13.516 -7.187 1.00 81.69 83 TRP A O 1
ATOM 636 N N . LEU A 1 84 ? -3.657 -15.370 -7.993 1.00 85.38 84 LEU A N 1
ATOM 637 C CA . LEU A 1 84 ? -4.067 -16.235 -6.888 1.00 85.38 84 LEU A CA 1
ATOM 638 C C . LEU A 1 84 ? -3.429 -15.801 -5.559 1.00 85.38 84 LEU A C 1
ATOM 640 O O . LEU A 1 84 ? -4.128 -15.744 -4.552 1.00 85.38 84 LEU A O 1
ATOM 644 N N . CYS A 1 85 ? -2.147 -15.423 -5.554 1.00 81.62 85 CYS A N 1
ATOM 645 C CA . CYS A 1 85 ? -1.493 -14.838 -4.379 1.00 81.62 85 CYS A CA 1
ATOM 646 C C . CYS A 1 85 ? -2.177 -13.543 -3.924 1.00 81.62 85 CYS A C 1
ATOM 648 O O . CYS A 1 85 ? -2.446 -13.380 -2.735 1.00 81.62 85 CYS A O 1
ATOM 650 N N . ILE A 1 86 ? -2.502 -12.641 -4.856 1.00 83.00 86 ILE A N 1
ATOM 651 C CA . ILE A 1 86 ? -3.215 -11.397 -4.531 1.00 83.00 86 ILE A CA 1
ATOM 652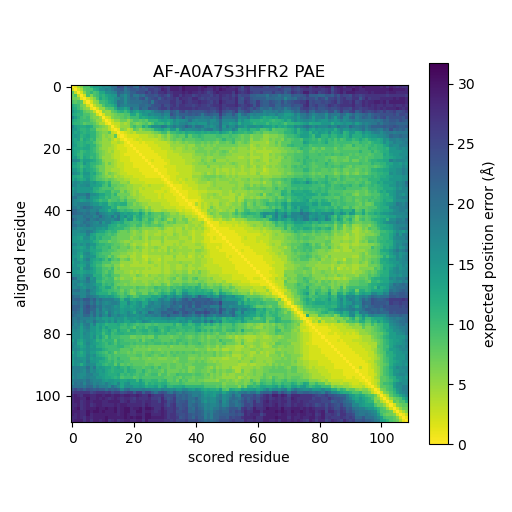 C C . ILE A 1 86 ? -4.591 -11.709 -3.932 1.00 83.00 86 ILE A C 1
ATOM 654 O O . ILE A 1 86 ? -4.943 -11.164 -2.889 1.00 83.00 86 ILE A O 1
ATOM 658 N N . LEU A 1 87 ? -5.352 -12.620 -4.543 1.00 86.06 87 LEU A N 1
ATOM 659 C CA . LEU A 1 87 ? -6.659 -13.035 -4.032 1.00 86.06 87 LEU A CA 1
ATOM 660 C C . LEU A 1 87 ? -6.561 -13.692 -2.654 1.00 86.06 87 LEU A C 1
ATOM 662 O O . LEU A 1 87 ? -7.439 -13.476 -1.827 1.00 86.06 87 LEU A O 1
ATOM 666 N N . LEU A 1 88 ? -5.496 -14.446 -2.379 1.00 87.38 88 LEU A N 1
ATOM 667 C CA . LEU A 1 88 ? -5.254 -15.054 -1.072 1.00 87.38 88 LEU A CA 1
ATOM 668 C C . LEU A 1 88 ? -4.965 -13.994 0.002 1.00 87.38 88 LEU A C 1
ATOM 670 O O . LEU A 1 88 ? -5.499 -14.091 1.105 1.00 87.38 88 LEU A O 1
ATOM 674 N N . ILE A 1 89 ? -4.190 -12.954 -0.324 1.00 84.69 89 ILE A N 1
ATOM 675 C CA . ILE A 1 89 ? -3.956 -11.808 0.571 1.00 84.69 89 ILE A CA 1
ATOM 676 C C . ILE A 1 89 ? -5.276 -11.078 0.855 1.00 84.69 89 ILE A C 1
ATOM 678 O O . ILE A 1 89 ? -5.597 -10.806 2.011 1.00 84.69 89 ILE A O 1
ATOM 682 N N . VAL A 1 90 ? -6.079 -10.821 -0.183 1.00 83.31 90 VAL A N 1
ATOM 683 C CA . VAL A 1 90 ? -7.402 -10.190 -0.042 1.00 83.31 90 VAL A CA 1
ATOM 684 C C . VAL A 1 90 ? -8.343 -11.063 0.788 1.00 83.31 90 VAL A C 1
ATOM 686 O O . VAL A 1 90 ? -9.012 -10.556 1.682 1.00 83.31 90 VAL A O 1
ATOM 689 N N . ALA A 1 91 ? -8.364 -12.376 0.559 1.00 86.19 91 ALA A N 1
ATOM 690 C CA . ALA A 1 91 ? -9.158 -13.313 1.345 1.00 86.19 91 ALA A CA 1
ATOM 691 C C . ALA A 1 91 ? -8.734 -13.313 2.821 1.00 86.19 91 ALA A C 1
ATOM 693 O O . ALA A 1 91 ? -9.594 -13.268 3.694 1.00 86.19 91 ALA A O 1
ATOM 694 N N . GLY A 1 92 ? -7.429 -13.291 3.111 1.00 81.56 92 GLY A N 1
ATOM 695 C CA . GLY A 1 92 ? -6.911 -13.162 4.474 1.00 81.56 92 GLY A CA 1
ATOM 696 C C . GLY A 1 92 ? -7.370 -11.870 5.156 1.00 81.56 92 GLY A C 1
ATOM 697 O O . GLY A 1 92 ? -7.808 -11.904 6.305 1.00 81.56 92 GLY A O 1
ATOM 698 N N . L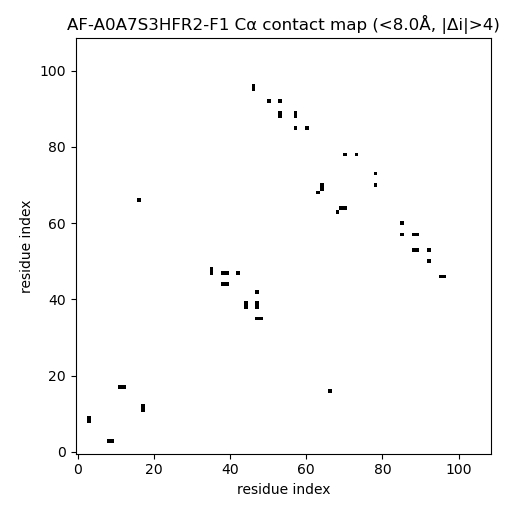EU A 1 93 ? -7.358 -10.746 4.432 1.00 78.88 93 LEU A N 1
ATOM 699 C CA . LEU A 1 93 ? -7.873 -9.470 4.934 1.00 78.88 93 LEU A CA 1
ATOM 700 C C . LEU A 1 93 ? -9.379 -9.523 5.201 1.00 78.88 93 LEU A C 1
ATOM 702 O O . LEU A 1 93 ? -9.811 -9.108 6.272 1.00 78.88 93 LEU A O 1
ATOM 706 N N . LEU A 1 94 ? -10.172 -10.083 4.285 1.00 79.81 94 LEU A N 1
ATOM 707 C CA . LEU A 1 94 ? -11.617 -10.249 4.469 1.00 79.81 94 LEU A CA 1
ATOM 708 C C . LEU A 1 94 ? -11.938 -11.154 5.666 1.00 79.81 94 LEU A C 1
ATOM 710 O O . LEU A 1 94 ? -12.831 -10.843 6.449 1.00 79.81 94 LEU A O 1
ATOM 714 N N . VAL A 1 95 ? -11.178 -12.234 5.865 1.00 83.69 95 VAL A N 1
ATOM 715 C CA . VAL A 1 95 ? -11.325 -13.106 7.040 1.00 83.69 95 VAL A CA 1
ATOM 716 C C . VAL A 1 95 ? -11.086 -12.317 8.327 1.00 83.69 95 VAL A C 1
ATOM 718 O O . VAL A 1 95 ? -11.893 -12.418 9.248 1.00 83.69 95 VAL A O 1
ATOM 721 N N . ILE A 1 96 ? -10.052 -11.473 8.371 1.00 75.94 96 ILE A N 1
ATOM 722 C CA . ILE A 1 96 ? -9.770 -10.594 9.516 1.00 75.94 96 ILE A CA 1
ATOM 723 C C . ILE A 1 96 ? -10.909 -9.587 9.749 1.00 75.94 96 ILE A C 1
ATOM 725 O O . ILE A 1 96 ? -11.236 -9.312 10.899 1.00 75.94 96 ILE A O 1
ATOM 729 N N . GLN A 1 97 ? -11.552 -9.078 8.690 1.00 70.00 97 GLN A N 1
ATOM 730 C CA . GLN A 1 97 ? -12.733 -8.207 8.806 1.00 70.00 97 GLN A CA 1
ATOM 731 C C . GLN A 1 97 ? -13.969 -8.930 9.344 1.00 70.00 97 GLN A C 1
ATOM 733 O O . GLN A 1 97 ? -14.753 -8.341 10.083 1.00 70.00 97 GLN A O 1
ATOM 738 N N . THR A 1 98 ? -14.159 -10.195 8.970 1.00 69.62 98 THR A N 1
ATOM 739 C CA . THR A 1 98 ? -15.307 -10.994 9.423 1.00 69.62 98 THR A CA 1
ATOM 740 C C . THR A 1 98 ? -15.099 -11.665 10.775 1.00 69.62 98 THR A C 1
ATOM 742 O O . THR A 1 98 ? -16.074 -12.127 11.362 1.00 69.62 98 THR A O 1
ATOM 745 N N . ALA A 1 99 ? -13.863 -11.720 11.282 1.00 64.88 99 ALA A N 1
ATOM 746 C CA . ALA A 1 99 ? -13.579 -12.227 12.613 1.00 64.88 99 ALA A CA 1
ATOM 747 C C . ALA A 1 99 ? -14.201 -11.260 13.637 1.00 64.88 99 ALA A C 1
ATOM 749 O O . ALA A 1 99 ? -13.711 -10.138 13.784 1.00 64.88 99 ALA A O 1
ATOM 750 N N . PRO A 1 100 ? -15.284 -11.646 14.339 1.00 53.44 100 PRO A N 1
ATOM 751 C CA . PRO A 1 100 ? -15.907 -10.772 15.317 1.00 53.44 100 PRO A CA 1
ATOM 752 C C . PRO A 1 100 ? -14.870 -10.483 16.394 1.00 53.44 100 PRO A C 1
ATOM 754 O O . PRO A 1 100 ? -14.432 -11.412 17.068 1.00 53.44 100 PRO A O 1
ATOM 757 N N . SER A 1 101 ? -14.459 -9.216 16.494 1.00 53.06 101 SER A N 1
ATOM 758 C CA . SER A 1 101 ? -13.650 -8.601 17.548 1.00 53.06 101 SER A CA 1
ATOM 759 C C . SER A 1 101 ? -13.286 -9.564 18.683 1.00 53.06 101 SER A C 1
ATOM 761 O O . SER A 1 101 ? -13.905 -9.562 19.747 1.00 53.06 101 SER A O 1
ATOM 763 N N . ALA A 1 102 ? -12.255 -10.390 18.485 1.00 51.97 102 ALA A N 1
ATOM 764 C CA . ALA A 1 102 ? -11.777 -11.341 19.491 1.00 51.97 102 ALA A CA 1
ATOM 765 C C . ALA A 1 102 ? -10.971 -10.638 20.604 1.00 51.97 102 ALA A C 1
ATOM 767 O O . ALA A 1 102 ? -10.024 -11.191 21.159 1.00 51.97 1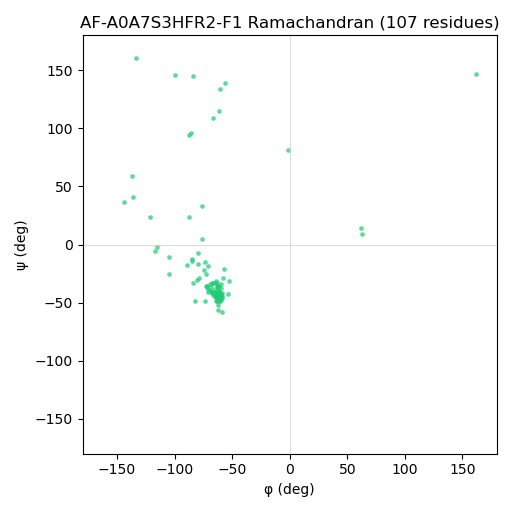02 ALA A O 1
ATOM 768 N N . ARG A 1 103 ? -11.335 -9.395 20.941 1.00 51.50 103 ARG A N 1
ATOM 769 C CA . ARG A 1 103 ? -10.736 -8.599 22.012 1.00 51.50 103 ARG A CA 1
ATOM 770 C C . ARG A 1 103 ? -11.799 -7.871 22.829 1.00 51.50 103 ARG A C 1
ATOM 772 O O . ARG A 1 103 ? -11.767 -6.670 23.033 1.00 51.50 103 ARG A O 1
ATOM 779 N N . LYS A 1 104 ? -12.702 -8.657 23.410 1.00 46.97 104 LYS A N 1
ATOM 780 C CA . LYS A 1 104 ? -13.467 -8.262 24.602 1.00 46.97 104 LYS A CA 1
ATOM 781 C C . LYS A 1 104 ? -12.725 -8.603 25.915 1.00 46.97 104 LYS A C 1
ATOM 783 O O . LYS A 1 104 ? -13.371 -8.842 26.926 1.00 46.97 104 LYS A O 1
ATOM 788 N N . ASN A 1 105 ? -11.389 -8.729 25.915 1.00 50.94 105 ASN A N 1
ATOM 789 C CA . ASN A 1 105 ? -10.650 -9.262 27.077 1.00 50.94 105 ASN A CA 1
ATOM 790 C C . ASN A 1 105 ? -9.280 -8.610 27.343 1.00 50.94 105 ASN A C 1
ATOM 792 O O . ASN A 1 105 ? -8.335 -9.290 27.729 1.00 50.94 105 ASN A O 1
ATOM 796 N N . SER A 1 106 ? -9.149 -7.302 27.123 1.00 52.12 106 SER A N 1
ATOM 797 C CA . SER A 1 106 ? -8.054 -6.533 27.738 1.00 52.12 106 SER A CA 1
ATOM 798 C C . SER A 1 106 ? -8.585 -5.389 28.604 1.00 52.12 106 SER A C 1
ATOM 800 O O . SER A 1 106 ? -7.870 -4.428 28.849 1.00 52.12 106 SER A O 1
ATOM 802 N N . ASP A 1 107 ? -9.824 -5.517 29.090 1.00 59.69 107 ASP A N 1
ATOM 803 C CA . ASP A 1 107 ? -10.253 -4.856 30.318 1.00 59.69 107 ASP A CA 1
ATOM 804 C C . ASP A 1 107 ? -9.876 -5.769 31.485 1.00 59.69 107 ASP A C 1
ATOM 806 O O . ASP A 1 107 ? -10.601 -6.718 31.798 1.00 59.69 107 ASP A O 1
ATOM 810 N N . ARG A 1 108 ? -8.714 -5.501 32.088 1.00 49.50 108 ARG A N 1
ATOM 811 C CA . ARG A 1 108 ? -8.538 -5.292 33.538 1.00 49.50 108 ARG A CA 1
ATOM 812 C C . ARG A 1 108 ? -7.071 -5.448 33.955 1.00 49.50 108 ARG A C 1
ATOM 814 O O . ARG A 1 108 ? -6.450 -6.435 33.557 1.00 49.50 108 ARG A O 1
ATOM 821 N N . PRO A 1 109 ? -6.620 -4.680 34.958 1.00 53.50 109 PRO A N 1
ATOM 822 C CA . PRO A 1 109 ? -7.006 -3.324 35.373 1.00 53.50 109 PRO A CA 1
ATOM 823 C C . PRO A 1 109 ? -5.997 -2.254 34.922 1.00 53.50 109 PRO A C 1
ATOM 825 O O . PRO A 1 109 ? -4.804 -2.589 34.745 1.00 53.50 109 PRO A O 1
#

Radius of gyration: 19.5 Å; Cα contacts (8 Å, |Δi|>4): 27; chains: 1; bounding box: 42×36×57 Å